Protein AF-A0A7M5X884-F1 (afdb_monomer_lite)

Secondary structure (DSSP, 8-state):
-EEEEE--SSSSGGGGPPEEEEE----TTSTT------HHHHHHHHHH-EETTEEHHHHHHHHHHHHHHH-TT---HHHHHHHHHHHHHHT--SSSPPPHHHHHHH-HHHHHHHHHHHHHHHHHHHHHHHHHHHHHHT--

InterPro domains:
  IPR006840 Glutathione-specific gamma-glutamylcyclotransferase [PF04752] (4-88)
  IPR006840 Glutathione-specific gamma-glutamylcyclotransferase [PTHR12192] (5-90)

Sequence (140 aa):
MKMLPVYSKDSAAFHGKPIPAIIYYATPHNPNYTGDEGEEKIAKIIATSHGVSGHNIEYLFRLVDFMRESLPNESEPHLYTLDSLVRTKVGLCCKTPLSWRLLLQCDDRFRRIVGSGKENVRRTLSSEDEQKKSSMAVCT

Foldseek 3Di:
DDFDFAFDPPCVPPVRGTDTDDDDDDDPPPPPDPPDDDLLVVLVCQLQDAAPVFGSLLVLLQVVVCCCPVPVVDDDPSSLSSNQSNCVVLVHDSVDDDGPVVCCVPPPSSVCSRVVRVVVNVVVVVVVVVVVVVVVVVPD

Radius of gyration: 20.2 Å; chains: 1; bounding box: 63×37×46 Å

Organism: NCBI:txid252671

Structure (mmCIF, N/CA/C/O backbone):
data_AF-A0A7M5X884-F1
#
_entry.id   AF-A0A7M5X884-F1
#
loop_
_atom_site.group_PDB
_atom_site.id
_atom_site.type_symbol
_atom_site.label_atom_id
_atom_site.label_alt_id
_atom_site.label_comp_id
_atom_site.label_asym_id
_atom_site.label_entity_id
_atom_site.label_seq_id
_atom_site.pdbx_PDB_ins_code
_atom_site.Cartn_x
_atom_site.Cartn_y
_atom_site.Cartn_z
_atom_site.occupancy
_atom_site.B_iso_or_equiv
_atom_site.auth_seq_id
_atom_site.auth_comp_id
_atom_site.auth_asym_id
_atom_site.auth_atom_id
_atom_site.pdbx_PDB_model_num
ATOM 1 N N . MET A 1 1 ? -5.645 -6.734 -20.222 1.00 83.81 1 MET A N 1
ATOM 2 C CA . MET A 1 1 ? -4.300 -7.338 -20.290 1.00 83.81 1 MET A CA 1
ATOM 3 C C . MET A 1 1 ? -3.655 -6.925 -21.597 1.00 83.81 1 MET A C 1
ATOM 5 O O . MET A 1 1 ? -4.330 -6.988 -22.619 1.00 83.81 1 MET A O 1
ATOM 9 N N . LYS A 1 2 ? -2.407 -6.458 -21.572 1.00 92.56 2 LYS A N 1
ATOM 10 C CA . LYS A 1 2 ? -1.667 -6.087 -22.786 1.00 92.56 2 LYS A CA 1
ATOM 11 C C . LYS A 1 2 ? -0.207 -6.511 -22.658 1.00 92.56 2 LYS A C 1
ATOM 13 O O . LYS A 1 2 ? 0.345 -6.447 -21.563 1.00 92.56 2 LYS A O 1
ATOM 18 N N . MET A 1 3 ? 0.389 -6.926 -23.774 1.00 96.38 3 MET A N 1
ATOM 19 C CA . MET A 1 3 ? 1.842 -7.051 -23.885 1.00 96.38 3 MET A CA 1
ATOM 20 C C . MET A 1 3 ? 2.440 -5.651 -23.962 1.00 96.38 3 MET A C 1
ATOM 22 O O . MET A 1 3 ? 2.080 -4.895 -24.864 1.00 96.38 3 MET A O 1
ATOM 26 N N . LEU A 1 4 ? 3.323 -5.309 -23.028 1.00 95.75 4 LEU A N 1
ATOM 27 C CA . LEU A 1 4 ? 4.010 -4.021 -22.988 1.00 95.75 4 LEU A CA 1
ATOM 28 C C . LEU A 1 4 ? 5.531 -4.230 -22.895 1.00 95.75 4 LEU A C 1
ATOM 30 O O . LEU A 1 4 ? 5.976 -5.183 -22.249 1.00 95.75 4 LEU A O 1
ATOM 34 N N . PRO A 1 5 ? 6.334 -3.358 -23.528 1.00 95.88 5 PRO A N 1
ATOM 35 C CA . PRO A 1 5 ? 7.776 -3.339 -23.326 1.00 95.88 5 PRO A CA 1
ATOM 36 C C . PRO A 1 5 ? 8.102 -2.749 -21.946 1.00 95.88 5 PRO A C 1
ATOM 38 O O . PRO A 1 5 ? 7.725 -1.616 -21.650 1.00 95.88 5 PRO A O 1
ATOM 41 N N . VAL A 1 6 ? 8.808 -3.504 -21.104 1.00 94.44 6 VAL A N 1
ATOM 42 C CA . VAL A 1 6 ? 9.287 -3.055 -19.789 1.00 94.44 6 VAL A CA 1
ATOM 43 C C . VAL A 1 6 ? 10.775 -2.762 -19.876 1.00 94.44 6 VAL A C 1
ATOM 45 O O . VAL A 1 6 ? 11.556 -3.607 -20.309 1.00 94.44 6 VAL A O 1
ATOM 48 N N . TYR A 1 7 ? 11.169 -1.566 -19.455 1.00 93.25 7 TYR A N 1
ATOM 49 C CA . TYR A 1 7 ? 12.560 -1.131 -19.468 1.00 93.25 7 TYR A CA 1
ATOM 50 C C . TYR A 1 7 ? 13.140 -1.206 -18.060 1.00 93.25 7 TYR A C 1
ATOM 52 O O . TYR A 1 7 ? 12.517 -0.759 -17.096 1.00 93.25 7 TYR A O 1
ATOM 60 N N . SER A 1 8 ? 14.340 -1.772 -17.953 1.00 91.88 8 SER A N 1
ATOM 61 C CA . SER A 1 8 ? 15.122 -1.708 -16.722 1.00 91.88 8 SER A CA 1
ATOM 62 C C . SER A 1 8 ? 15.555 -0.266 -16.457 1.00 91.88 8 SER A C 1
ATOM 64 O O . SER A 1 8 ? 15.899 0.462 -17.388 1.00 91.88 8 SER A O 1
ATOM 66 N N . LYS A 1 9 ? 15.573 0.136 -15.182 1.00 87.50 9 LYS A N 1
ATOM 67 C CA . LYS A 1 9 ? 16.204 1.397 -14.764 1.00 87.50 9 LYS A CA 1
ATOM 68 C C . LYS A 1 9 ? 17.716 1.372 -14.967 1.00 87.50 9 LYS A C 1
ATOM 70 O O . LYS A 1 9 ? 18.309 2.397 -15.283 1.00 87.50 9 LYS A O 1
ATOM 75 N N . ASP A 1 10 ? 18.325 0.203 -14.794 1.00 89.12 10 ASP A N 1
ATOM 76 C CA . ASP A 1 10 ? 19.714 -0.025 -15.163 1.00 89.12 10 ASP A CA 1
ATOM 77 C C . ASP A 1 10 ? 19.797 -0.197 -16.683 1.00 89.12 10 ASP A C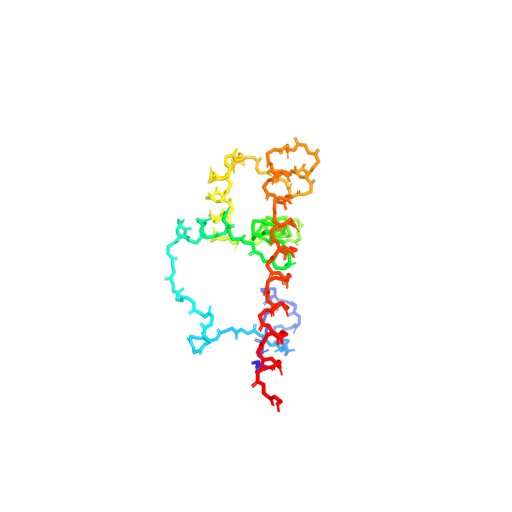 1
ATOM 79 O O . ASP A 1 10 ? 19.331 -1.204 -17.222 1.00 89.12 10 ASP A O 1
ATOM 83 N N . SER A 1 11 ? 20.364 0.799 -17.363 1.00 79.88 11 SER A N 1
ATOM 84 C CA . SER A 1 11 ? 20.530 0.820 -18.818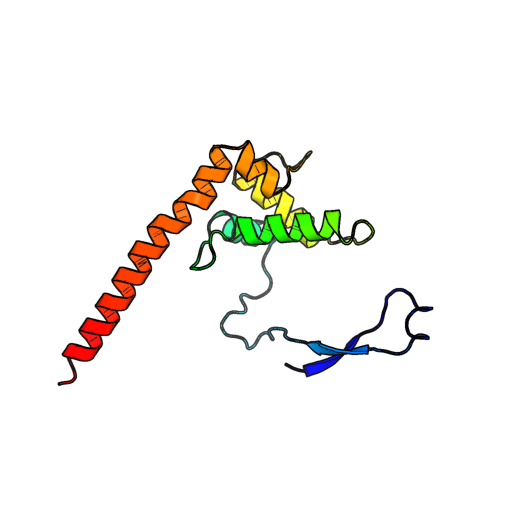 1.00 79.88 11 SER A CA 1
ATOM 85 C C . SER A 1 11 ? 21.600 -0.153 -19.321 1.00 79.88 11 SER A C 1
ATOM 87 O O . SER A 1 11 ? 21.579 -0.511 -20.501 1.00 79.88 11 SER A O 1
ATOM 89 N N . ALA A 1 12 ? 22.507 -0.615 -18.451 1.00 86.62 12 ALA A N 1
ATOM 90 C CA . ALA A 1 12 ? 23.447 -1.683 -18.778 1.00 86.62 12 ALA A CA 1
ATOM 91 C C . ALA A 1 12 ? 22.744 -3.050 -18.793 1.00 86.62 12 ALA A C 1
ATOM 93 O O . ALA A 1 12 ? 23.087 -3.927 -19.594 1.00 86.62 12 ALA A O 1
ATOM 94 N N . ALA A 1 13 ? 21.710 -3.218 -17.964 1.00 85.81 13 ALA A N 1
ATOM 95 C CA . ALA A 1 13 ? 20.892 -4.420 -17.971 1.00 85.81 13 ALA A CA 1
ATOM 96 C C . ALA A 1 13 ? 20.159 -4.581 -19.312 1.00 85.81 13 ALA A C 1
ATOM 98 O O . ALA A 1 13 ? 19.677 -3.624 -19.921 1.00 85.81 13 ALA A O 1
ATOM 99 N N . PHE A 1 14 ? 20.091 -5.825 -19.793 1.00 86.81 14 PHE A N 1
ATOM 100 C C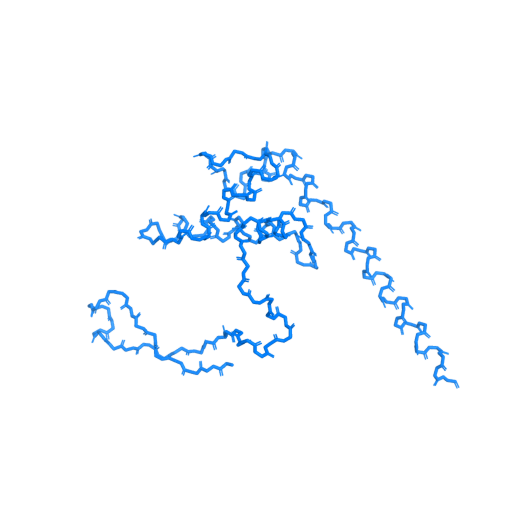A . PHE A 1 14 ? 19.438 -6.196 -21.056 1.00 86.81 14 PHE A CA 1
ATOM 101 C C . PHE A 1 14 ? 19.929 -5.411 -22.286 1.00 86.81 14 PHE A C 1
ATOM 103 O O . PHE A 1 14 ? 19.249 -5.381 -23.310 1.00 86.81 14 PHE A O 1
ATOM 110 N N . HIS A 1 15 ? 21.114 -4.793 -22.214 1.00 90.94 15 HIS A N 1
ATOM 111 C CA . HIS A 1 15 ? 21.692 -3.974 -23.283 1.00 90.94 15 HIS A CA 1
ATOM 112 C C . HIS A 1 15 ? 20.735 -2.843 -23.712 1.00 90.94 15 HIS A C 1
ATOM 114 O O . HIS A 1 15 ? 20.592 -2.559 -24.904 1.00 90.94 15 HIS A O 1
ATOM 120 N N . GLY A 1 16 ? 19.996 -2.274 -22.752 1.00 88.50 16 GLY A N 1
ATOM 121 C CA . GLY A 1 16 ? 18.970 -1.259 -23.000 1.00 88.50 16 GLY A CA 1
ATOM 122 C C . GLY A 1 16 ? 17.740 -1.759 -23.769 1.00 88.50 16 GLY A C 1
ATOM 123 O O . GLY A 1 16 ? 16.886 -0.955 -24.147 1.00 88.50 16 GLY A O 1
ATOM 124 N N . LYS A 1 17 ? 17.619 -3.069 -24.026 1.00 93.94 17 LYS A N 1
ATOM 125 C CA . LYS A 1 17 ? 16.463 -3.645 -24.720 1.00 93.94 17 LYS A CA 1
ATOM 126 C C . LYS A 1 17 ? 15.300 -3.858 -23.747 1.00 93.94 17 LYS A C 1
ATOM 128 O O . LYS A 1 17 ? 15.525 -4.287 -22.614 1.00 93.94 17 LYS A O 1
ATOM 133 N N . PRO A 1 18 ? 14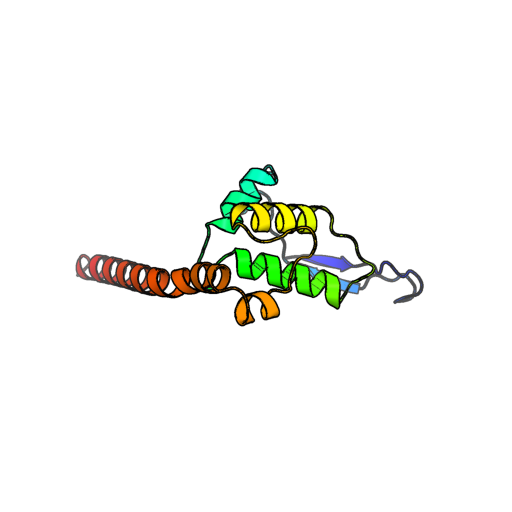.053 -3.614 -24.183 1.00 95.12 18 PRO A N 1
ATOM 134 C CA . PRO A 1 18 ? 12.892 -3.891 -23.357 1.00 95.12 18 PRO A CA 1
ATOM 135 C C . PRO A 1 18 ? 12.659 -5.392 -23.195 1.00 95.12 18 PRO A C 1
ATOM 137 O O . PRO A 1 18 ? 12.888 -6.184 -24.111 1.00 95.12 18 PRO A O 1
ATOM 140 N N . ILE A 1 19 ? 12.102 -5.756 -22.047 1.00 95.19 19 ILE A N 1
ATOM 141 C CA . ILE A 1 19 ? 11.593 -7.091 -21.760 1.00 95.19 19 ILE A CA 1
ATOM 142 C C . ILE A 1 19 ? 10.094 -7.094 -22.084 1.00 95.19 19 ILE A C 1
ATOM 144 O O . ILE A 1 19 ? 9.352 -6.280 -21.527 1.00 95.19 19 ILE A O 1
ATOM 148 N N . PRO A 1 20 ? 9.608 -7.972 -22.975 1.00 95.44 20 PRO A N 1
ATOM 149 C CA . PRO A 1 20 ? 8.180 -8.087 -23.232 1.00 95.44 20 PRO A CA 1
ATOM 150 C C . PRO A 1 20 ? 7.479 -8.700 -22.012 1.00 95.44 20 PRO A C 1
ATOM 152 O O . PRO A 1 20 ? 7.800 -9.817 -21.608 1.00 95.44 20 PRO A O 1
ATOM 155 N N . ALA A 1 21 ? 6.502 -7.992 -21.443 1.00 96.31 21 ALA A N 1
ATOM 156 C CA . ALA A 1 21 ? 5.747 -8.456 -20.282 1.00 96.31 21 ALA A CA 1
ATOM 157 C C . ALA A 1 21 ? 4.235 -8.369 -20.508 1.00 96.31 21 ALA A C 1
ATOM 159 O O . ALA A 1 21 ? 3.727 -7.424 -21.115 1.00 96.31 21 ALA A O 1
ATOM 160 N N . ILE A 1 22 ? 3.506 -9.349 -19.973 1.00 96.75 22 ILE A N 1
ATOM 161 C CA . ILE A 1 22 ? 2.048 -9.298 -19.868 1.00 96.75 22 ILE A CA 1
ATOM 162 C C . ILE A 1 22 ? 1.696 -8.444 -18.650 1.00 96.75 22 ILE A C 1
ATOM 164 O O . ILE A 1 22 ? 1.958 -8.852 -17.521 1.00 96.75 22 ILE A O 1
ATOM 168 N N . ILE A 1 23 ? 1.062 -7.290 -18.865 1.00 95.56 23 ILE A N 1
ATOM 169 C CA . ILE A 1 23 ? 0.648 -6.398 -17.778 1.00 95.56 23 ILE A CA 1
ATOM 170 C C . ILE A 1 23 ? -0.870 -6.438 -17.586 1.00 95.56 23 ILE A C 1
ATOM 172 O O . ILE A 1 23 ? -1.665 -6.292 -18.530 1.00 95.56 23 ILE A O 1
ATOM 176 N N . TYR A 1 24 ? -1.262 -6.607 -16.325 1.00 94.75 24 TYR A N 1
ATOM 177 C CA . TYR A 1 24 ? -2.631 -6.480 -15.845 1.00 94.75 24 TYR A CA 1
ATOM 178 C C . TYR A 1 24 ? -2.769 -5.147 -15.119 1.00 94.75 24 TYR A C 1
ATOM 180 O O . TYR A 1 24 ? -2.114 -4.911 -14.111 1.00 94.75 24 TYR A O 1
ATOM 188 N N . TYR A 1 25 ? -3.619 -4.273 -15.646 1.00 93.25 25 TYR A N 1
ATOM 189 C CA . TYR A 1 25 ? -3.939 -2.991 -15.035 1.00 93.25 25 TYR A CA 1
ATOM 190 C C . TYR A 1 25 ? -5.411 -2.672 -15.292 1.00 93.25 25 TYR A C 1
ATOM 192 O O . TYR 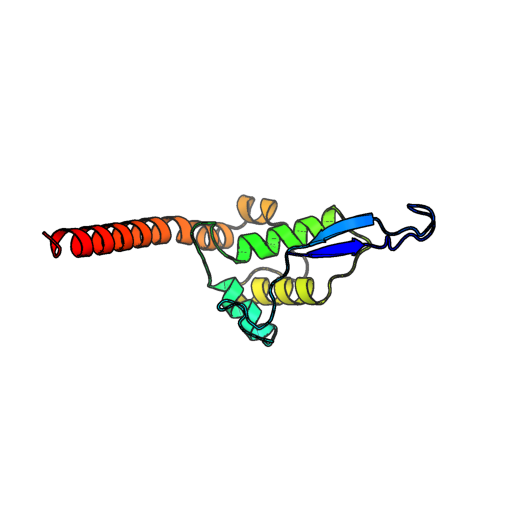A 1 25 ? -5.967 -3.049 -16.332 1.00 93.25 25 TYR A O 1
ATOM 200 N N . ALA A 1 26 ? -6.051 -2.014 -14.330 1.00 91.75 26 ALA A N 1
ATOM 201 C CA . ALA A 1 26 ? -7.420 -1.547 -14.480 1.00 91.75 26 ALA A CA 1
ATOM 202 C C . ALA A 1 26 ? -7.440 -0.244 -15.292 1.00 91.75 26 ALA A C 1
ATOM 204 O O . ALA A 1 26 ? -6.598 0.630 -15.106 1.00 91.75 26 ALA A O 1
ATOM 205 N N . THR A 1 27 ? -8.406 -0.115 -16.200 1.00 92.25 27 THR A N 1
ATOM 206 C CA . THR A 1 27 ? -8.723 1.162 -16.860 1.00 92.25 27 THR A CA 1
ATOM 207 C C . THR A 1 27 ? -9.845 1.873 -16.105 1.00 92.25 27 THR A C 1
ATOM 209 O O . THR A 1 27 ? -10.606 1.175 -15.433 1.00 92.25 27 THR A O 1
ATOM 212 N N . PRO A 1 28 ? -10.072 3.181 -16.323 1.00 94.81 28 PRO A N 1
ATOM 213 C CA . PRO A 1 28 ? -11.215 3.885 -15.735 1.00 94.81 28 PRO A CA 1
ATOM 214 C C . PRO A 1 28 ? -12.599 3.280 -16.039 1.00 94.81 28 PRO A C 1
ATOM 216 O O . PRO A 1 28 ? -13.542 3.515 -15.301 1.00 94.81 28 PRO A O 1
ATOM 219 N N . HIS A 1 29 ? -12.721 2.458 -17.088 1.00 94.31 29 HIS A N 1
ATOM 220 C CA . HIS A 1 29 ? -13.946 1.720 -17.427 1.00 94.31 29 HIS A CA 1
ATOM 221 C C . HIS A 1 29 ? -14.210 0.488 -16.538 1.00 94.31 29 HIS A C 1
ATOM 223 O O . HIS A 1 29 ? -15.225 -0.182 -16.704 1.00 94.31 29 HIS A O 1
ATOM 229 N N . ASN A 1 30 ? -13.284 0.122 -15.645 1.00 94.62 30 ASN A N 1
ATOM 230 C CA . ASN A 1 30 ? -13.492 -0.983 -14.715 1.00 94.62 30 ASN A CA 1
ATOM 231 C C . ASN A 1 30 ? -14.546 -0.561 -13.673 1.00 94.62 30 ASN A C 1
ATOM 233 O O . ASN A 1 30 ? -14.338 0.463 -13.027 1.00 94.62 30 ASN A O 1
ATOM 237 N N . PRO A 1 31 ? -15.627 -1.333 -13.451 1.00 95.75 31 PRO A N 1
ATOM 238 C CA . PRO A 1 31 ? -16.677 -0.968 -12.493 1.00 95.75 31 PRO A CA 1
ATOM 239 C C . PRO A 1 31 ? -16.176 -0.824 -11.047 1.00 95.75 31 PRO A C 1
ATOM 241 O O . PRO A 1 31 ? -16.824 -0.169 -10.240 1.00 95.75 31 PRO A O 1
ATOM 244 N N . ASN A 1 32 ? -15.020 -1.409 -10.721 1.00 93.31 32 ASN A N 1
ATOM 245 C CA . ASN A 1 32 ? -14.383 -1.296 -9.410 1.00 93.31 32 ASN A CA 1
ATOM 246 C C . ASN A 1 32 ? -13.381 -0.134 -9.315 1.00 93.31 32 ASN A C 1
ATOM 248 O O . ASN A 1 32 ? -12.751 0.038 -8.273 1.00 93.31 32 ASN A O 1
ATOM 252 N N . TYR A 1 33 ? -13.165 0.633 -10.388 1.00 93.69 33 TYR A N 1
ATOM 253 C CA . TYR A 1 33 ? -12.304 1.809 -10.335 1.00 93.69 33 TYR A CA 1
ATOM 254 C C . TYR A 1 33 ? -13.043 2.951 -9.636 1.00 93.69 33 TYR A C 1
ATOM 256 O O . TYR A 1 33 ? -14.061 3.437 -10.120 1.00 93.69 33 TYR A O 1
ATOM 264 N N . THR A 1 34 ? -12.521 3.385 -8.493 1.00 92.06 34 THR A N 1
ATOM 265 C CA . THR A 1 34 ? -13.153 4.409 -7.651 1.00 92.06 34 THR A CA 1
ATOM 266 C C . THR A 1 34 ? -12.715 5.834 -7.987 1.00 92.06 34 THR A C 1
ATOM 268 O O . THR A 1 34 ? -13.135 6.762 -7.306 1.00 92.06 34 THR A O 1
ATOM 271 N N . GLY A 1 35 ? -11.887 6.022 -9.020 1.00 91.75 35 GLY A N 1
ATOM 272 C CA . GLY A 1 35 ? -11.303 7.324 -9.339 1.00 91.75 35 GLY A CA 1
ATOM 273 C C . GLY A 1 35 ? -10.140 7.708 -8.426 1.00 91.75 35 GLY A C 1
ATOM 274 O O . GLY A 1 35 ? -9.703 6.925 -7.577 1.00 91.75 35 GLY A O 1
ATOM 275 N N . ASP A 1 36 ? -9.646 8.926 -8.630 1.00 91.12 36 ASP A N 1
ATOM 276 C CA . ASP A 1 36 ? -8.647 9.539 -7.761 1.00 91.12 36 ASP A CA 1
ATOM 277 C C . ASP A 1 36 ? -9.288 9.930 -6.428 1.00 91.12 36 ASP A C 1
ATOM 279 O O . ASP A 1 36 ? -10.375 10.508 -6.376 1.00 91.12 36 ASP A O 1
ATOM 283 N N . GLU A 1 37 ? -8.601 9.624 -5.334 1.00 93.50 37 GLU A N 1
ATOM 284 C CA . GLU A 1 37 ? -9.083 9.876 -3.982 1.00 93.50 37 GLU A CA 1
ATOM 285 C C . GLU A 1 37 ? -7.965 10.465 -3.126 1.00 93.50 37 GLU A C 1
ATOM 287 O O . GLU A 1 37 ? -6.789 10.136 -3.281 1.00 93.50 37 GLU A O 1
ATOM 292 N N . GLY A 1 38 ? -8.331 11.339 -2.189 1.00 96.69 38 GLY A N 1
ATOM 293 C CA . GLY A 1 38 ? -7.366 11.896 -1.246 1.00 96.69 38 GLY A CA 1
ATOM 294 C C . GLY A 1 38 ? -6.802 10.817 -0.317 1.00 96.69 38 GLY A C 1
ATOM 295 O O . GLY A 1 38 ? -7.540 9.953 0.165 1.00 96.69 38 GLY A O 1
ATOM 296 N N . GLU A 1 39 ? -5.510 10.903 -0.002 1.00 97.88 39 GLU A N 1
ATOM 297 C CA . GLU A 1 39 ? -4.785 9.907 0.804 1.00 97.88 39 GLU A CA 1
ATOM 298 C C . GLU A 1 39 ? -5.441 9.648 2.167 1.00 97.88 39 GLU A C 1
ATOM 300 O O . GLU A 1 39 ? -5.511 8.510 2.619 1.00 97.88 39 GLU A O 1
ATOM 305 N N . GLU A 1 40 ? -6.018 10.675 2.796 1.00 98.00 40 GLU A N 1
ATOM 306 C CA . GLU A 1 40 ? -6.770 10.546 4.051 1.00 98.00 40 GLU A CA 1
ATOM 307 C C . GLU A 1 40 ? -8.011 9.653 3.928 1.00 98.00 40 GLU A C 1
ATOM 309 O O . GLU A 1 40 ? -8.313 8.840 4.814 1.00 98.00 40 GLU A O 1
ATOM 314 N N . LYS A 1 41 ? -8.736 9.783 2.813 1.00 97.81 41 LYS A N 1
ATOM 315 C CA . LYS A 1 41 ? -9.926 8.981 2.530 1.00 97.81 41 LYS A CA 1
ATOM 316 C C . LYS A 1 41 ? -9.530 7.553 2.173 1.00 97.81 41 LYS A C 1
ATOM 318 O O . LYS A 1 41 ? -10.114 6.623 2.731 1.00 97.81 41 LYS A O 1
ATOM 323 N N . ILE A 1 42 ? -8.493 7.377 1.352 1.00 98.25 42 ILE A N 1
ATOM 324 C CA . ILE A 1 42 ? -7.917 6.060 1.047 1.00 98.25 42 ILE A CA 1
ATOM 325 C C . ILE A 1 42 ? -7.467 5.370 2.340 1.00 98.25 42 ILE A C 1
ATOM 327 O O . ILE A 1 42 ? -7.865 4.239 2.609 1.00 98.25 42 ILE A O 1
ATOM 331 N N . ALA A 1 43 ? -6.719 6.059 3.203 1.00 98.50 43 ALA A N 1
ATOM 332 C CA . ALA A 1 43 ? -6.253 5.512 4.471 1.00 98.50 43 ALA A CA 1
ATOM 333 C C . ALA A 1 43 ? -7.414 5.111 5.392 1.00 98.50 43 ALA A C 1
ATOM 335 O O . ALA A 1 43 ? -7.349 4.075 6.051 1.00 98.50 43 ALA A O 1
ATOM 336 N N . LYS A 1 44 ? -8.508 5.885 5.429 1.00 98.00 44 LYS A N 1
ATOM 337 C CA . LYS A 1 44 ? -9.716 5.513 6.186 1.00 98.00 44 LYS A CA 1
ATOM 338 C C . LYS A 1 44 ? -10.351 4.231 5.642 1.00 98.00 44 LYS A C 1
ATOM 340 O O . LYS A 1 44 ? -10.732 3.365 6.431 1.00 98.00 44 LYS A O 1
ATOM 345 N N . ILE A 1 45 ? -10.448 4.103 4.319 1.00 97.31 45 ILE A N 1
ATOM 346 C CA . ILE A 1 45 ? -10.965 2.900 3.660 1.00 97.31 45 ILE A CA 1
ATOM 347 C C . ILE A 1 45 ? -10.074 1.703 4.007 1.00 97.31 45 ILE A C 1
ATOM 349 O O . ILE A 1 45 ? -10.579 0.699 4.504 1.00 97.31 45 ILE A O 1
ATOM 353 N N . ILE A 1 46 ? -8.753 1.813 3.847 1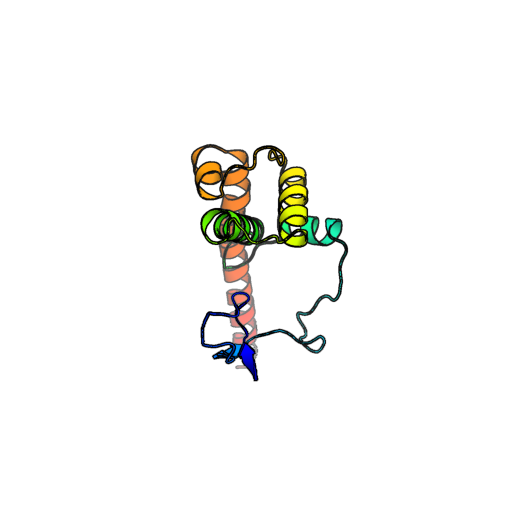.00 97.88 46 ILE A N 1
ATOM 354 C CA . ILE A 1 46 ? -7.807 0.734 4.177 1.00 97.88 46 ILE A CA 1
ATOM 355 C C . ILE A 1 46 ? -7.908 0.332 5.656 1.00 97.88 46 ILE A C 1
ATOM 357 O O . ILE A 1 46 ? -7.970 -0.857 5.970 1.00 97.88 46 ILE A O 1
ATOM 361 N N . ALA A 1 47 ? -7.985 1.309 6.562 1.00 97.31 47 ALA A N 1
ATOM 362 C CA . ALA A 1 47 ? -8.043 1.080 8.005 1.00 97.31 47 ALA A CA 1
ATOM 363 C C . ALA A 1 47 ? -9.318 0.365 8.482 1.00 97.31 47 ALA A C 1
ATOM 365 O O . ALA A 1 47 ? -9.333 -0.134 9.602 1.00 97.31 47 ALA A O 1
ATOM 366 N N . THR A 1 48 ? -10.374 0.303 7.663 1.00 95.75 48 THR A N 1
ATOM 367 C CA . THR A 1 48 ? -11.686 -0.251 8.059 1.00 95.75 48 THR A CA 1
ATOM 368 C C . THR A 1 48 ? -12.190 -1.385 7.163 1.00 95.75 48 THR A C 1
ATOM 370 O O . THR A 1 48 ? -13.084 -2.133 7.559 1.00 95.75 48 THR A O 1
ATOM 373 N N . SER A 1 49 ? -11.625 -1.541 5.965 1.00 95.81 49 SER A N 1
ATOM 374 C CA . SER A 1 49 ? -12.084 -2.531 4.989 1.00 95.81 49 SER A CA 1
ATOM 375 C C . SER A 1 49 ? -11.500 -3.914 5.254 1.00 95.81 49 SER A C 1
ATOM 377 O O . SER A 1 49 ? -10.320 -4.061 5.578 1.00 95.81 49 SER A O 1
ATOM 379 N N . HIS A 1 50 ? -12.313 -4.941 5.027 1.00 94.62 50 HIS A N 1
ATOM 380 C CA . HIS A 1 50 ? -11.913 -6.343 5.055 1.00 94.62 50 HIS A CA 1
ATOM 381 C C . HIS A 1 50 ? -12.694 -7.126 3.998 1.00 94.62 50 HIS A C 1
ATOM 383 O O . HIS A 1 50 ? -13.774 -6.715 3.580 1.00 94.62 50 HIS A O 1
ATOM 389 N N . GLY A 1 51 ? -12.141 -8.256 3.574 1.00 92.56 51 GLY A N 1
ATOM 390 C CA . GLY A 1 51 ? -12.801 -9.179 2.660 1.00 92.56 51 GLY A CA 1
ATOM 391 C C . GLY A 1 51 ? -12.406 -10.618 2.950 1.00 92.56 51 GLY A C 1
ATOM 392 O O . GLY A 1 51 ? -11.794 -10.919 3.976 1.00 92.56 51 GLY A O 1
ATOM 393 N N . VAL A 1 52 ? -12.714 -11.514 2.014 1.00 92.19 52 VAL A N 1
ATOM 394 C CA . VAL A 1 52 ? -12.407 -12.951 2.134 1.00 92.19 52 VAL A CA 1
ATOM 395 C C . VAL A 1 52 ? -10.918 -13.241 2.354 1.00 92.19 52 VAL A C 1
ATOM 397 O O . VAL A 1 52 ? -10.566 -14.234 2.984 1.00 92.19 52 VAL A O 1
ATOM 400 N N . SER A 1 53 ? -10.042 -12.354 1.879 1.00 93.31 53 SER A N 1
ATOM 401 C CA . SER A 1 53 ? -8.587 -12.466 2.021 1.00 93.31 53 SER A CA 1
ATOM 402 C C . SER A 1 53 ? -8.036 -11.894 3.333 1.00 93.31 53 SER A C 1
ATOM 404 O O . SER A 1 53 ? -6.835 -11.998 3.562 1.00 93.31 53 SER A O 1
ATOM 406 N N . GLY A 1 54 ? -8.879 -11.303 4.186 1.00 93.31 54 GLY A N 1
ATOM 407 C CA . GLY A 1 54 ? -8.470 -10.655 5.434 1.00 93.31 54 GLY A CA 1
ATOM 408 C C . GLY A 1 54 ? -8.675 -9.141 5.430 1.00 93.31 54 GLY A C 1
ATOM 409 O O . GLY A 1 54 ? -9.407 -8.587 4.603 1.00 93.31 54 GLY A O 1
ATOM 410 N N . HIS A 1 55 ? -8.060 -8.467 6.399 1.00 95.88 55 HIS A N 1
ATOM 411 C CA . HIS A 1 55 ? -8.189 -7.022 6.568 1.00 95.88 55 HIS A CA 1
ATOM 412 C C . HIS A 1 55 ? -7.286 -6.270 5.571 1.00 95.88 55 HIS A C 1
ATOM 414 O O . HIS A 1 55 ? -6.161 -6.678 5.294 1.00 95.88 55 HIS A O 1
ATOM 420 N N . ASN A 1 56 ? -7.731 -5.130 5.036 1.00 97.31 56 ASN A N 1
ATOM 421 C CA . ASN A 1 56 ? -6.970 -4.412 4.002 1.00 97.31 56 ASN A CA 1
ATOM 422 C C . ASN A 1 56 ? -5.635 -3.829 4.529 1.00 97.31 56 ASN A C 1
ATOM 424 O O . ASN A 1 56 ? -4.652 -3.738 3.799 1.00 97.31 56 ASN A O 1
ATOM 428 N N . ILE A 1 57 ? -5.549 -3.518 5.830 1.00 97.12 57 ILE A N 1
ATOM 429 C CA . ILE A 1 57 ? -4.284 -3.146 6.485 1.00 97.12 57 ILE A CA 1
ATOM 430 C C . ILE A 1 57 ? -3.203 -4.227 6.356 1.00 97.12 57 ILE A C 1
ATOM 432 O O . ILE A 1 57 ? -2.023 -3.891 6.308 1.00 97.12 57 ILE A O 1
ATOM 436 N N . GLU A 1 58 ? -3.582 -5.511 6.280 1.00 96.94 58 GLU A N 1
ATOM 437 C CA . GLU A 1 58 ? -2.612 -6.601 6.129 1.00 96.94 58 GLU A CA 1
ATOM 438 C C . GLU A 1 58 ? -1.919 -6.510 4.773 1.00 96.94 58 GLU A C 1
ATOM 440 O O . GLU A 1 58 ? -0.701 -6.661 4.686 1.00 96.94 58 GLU A O 1
ATOM 445 N N . TYR A 1 59 ? -2.694 -6.216 3.726 1.00 97.88 59 TYR A N 1
ATOM 446 C CA . TYR A 1 59 ? -2.181 -6.015 2.378 1.00 97.88 59 TYR A CA 1
ATOM 447 C C . TYR A 1 59 ? -1.199 -4.841 2.333 1.00 97.88 59 TYR A C 1
ATOM 449 O O . TYR A 1 59 ? -0.063 -5.016 1.892 1.00 97.88 59 TYR A O 1
ATOM 457 N N . LEU A 1 60 ? -1.605 -3.676 2.852 1.00 98.50 60 LEU A N 1
ATOM 458 C CA . LEU A 1 60 ? -0.759 -2.483 2.853 1.00 98.50 60 LEU A CA 1
ATOM 459 C C . LEU A 1 60 ? 0.562 -2.727 3.594 1.00 98.50 60 LEU A C 1
ATOM 461 O O . LEU A 1 60 ? 1.628 -2.456 3.049 1.00 98.50 60 LEU A O 1
ATOM 465 N N . PHE A 1 61 ? 0.515 -3.264 4.817 1.00 98.00 61 PHE A N 1
ATOM 466 C CA . PHE A 1 61 ? 1.725 -3.422 5.630 1.00 98.00 61 PHE A CA 1
ATOM 467 C C . PHE A 1 61 ? 2.677 -4.466 5.049 1.00 98.00 61 PHE A C 1
ATOM 469 O O . PHE A 1 61 ? 3.883 -4.247 5.047 1.00 98.00 61 PHE A O 1
ATOM 476 N N . ARG A 1 62 ? 2.156 -5.561 4.485 1.00 97.94 62 ARG A N 1
ATOM 477 C CA . ARG A 1 62 ? 2.989 -6.556 3.791 1.00 97.94 62 ARG A CA 1
ATOM 478 C C . ARG A 1 62 ? 3.656 -5.985 2.543 1.00 97.94 62 ARG A C 1
ATOM 480 O O . ARG A 1 62 ? 4.800 -6.330 2.268 1.00 97.94 62 ARG A O 1
ATOM 487 N N . LEU A 1 63 ? 2.959 -5.125 1.797 1.00 98.19 63 LEU A N 1
ATOM 488 C CA . LEU A 1 63 ? 3.533 -4.455 0.631 1.00 98.19 63 LEU A CA 1
ATOM 489 C C . LEU A 1 63 ? 4.637 -3.473 1.044 1.00 98.19 63 LEU A C 1
ATOM 491 O O . LEU A 1 63 ? 5.705 -3.466 0.442 1.00 98.19 63 LEU A O 1
ATOM 495 N N . VAL A 1 64 ? 4.407 -2.686 2.096 1.00 98.00 64 VAL A N 1
ATOM 496 C CA . VAL A 1 64 ? 5.406 -1.760 2.652 1.00 98.00 64 VAL A CA 1
ATOM 497 C C . VAL A 1 64 ? 6.648 -2.507 3.138 1.00 98.00 64 VAL A C 1
ATOM 499 O O . VAL A 1 64 ? 7.764 -2.089 2.831 1.00 98.00 64 VAL A O 1
ATOM 502 N N . ASP A 1 65 ? 6.466 -3.611 3.863 1.00 97.56 65 ASP A N 1
ATOM 503 C CA . ASP A 1 65 ? 7.572 -4.457 4.315 1.00 97.56 65 ASP A CA 1
ATOM 504 C C . ASP A 1 65 ? 8.367 -4.995 3.122 1.00 97.56 65 ASP A C 1
ATOM 506 O O . ASP A 1 65 ? 9.585 -4.845 3.079 1.00 97.56 65 ASP A O 1
ATOM 510 N N . PHE A 1 66 ? 7.678 -5.529 2.107 1.00 97.88 66 PHE A N 1
ATOM 511 C CA . PHE A 1 66 ? 8.323 -6.013 0.888 1.00 97.88 66 PHE A CA 1
ATOM 512 C C . PHE A 1 66 ? 9.149 -4.922 0.197 1.00 97.88 66 PHE A C 1
ATOM 514 O O . PHE A 1 66 ? 10.294 -5.177 -0.169 1.00 97.88 66 PHE A O 1
ATOM 521 N N . MET A 1 67 ? 8.604 -3.710 0.046 1.00 97.38 67 MET A N 1
ATOM 522 C CA . MET A 1 67 ? 9.323 -2.591 -0.573 1.00 97.38 67 MET A CA 1
ATOM 523 C C . MET A 1 67 ? 10.589 -2.236 0.212 1.00 97.38 67 MET A C 1
ATOM 525 O O . MET A 1 67 ? 11.658 -2.112 -0.379 1.00 97.38 67 MET A O 1
ATOM 529 N N . ARG A 1 68 ? 10.496 -2.139 1.544 1.00 95.44 68 ARG A N 1
ATOM 530 C CA . ARG A 1 68 ? 11.640 -1.803 2.407 1.00 95.44 68 ARG A CA 1
ATOM 531 C C . ARG A 1 68 ? 12.714 -2.892 2.419 1.00 95.44 68 ARG A C 1
ATOM 533 O O . ARG A 1 68 ? 13.896 -2.568 2.446 1.00 95.44 68 ARG A O 1
ATOM 540 N N . GLU A 1 69 ? 12.316 -4.162 2.415 1.00 96.06 69 GLU A N 1
ATOM 541 C CA . GLU A 1 69 ? 13.235 -5.303 2.503 1.00 96.06 69 GLU A CA 1
ATOM 542 C C . GLU A 1 69 ? 13.861 -5.660 1.150 1.00 96.06 69 GLU A C 1
ATOM 544 O O . GLU A 1 69 ? 15.059 -5.925 1.068 1.00 96.06 69 GLU A O 1
ATOM 549 N N . SER A 1 70 ? 13.059 -5.674 0.083 1.00 96.81 70 SER A N 1
ATOM 550 C CA . SER A 1 70 ? 13.473 -6.189 -1.229 1.00 96.81 70 SER A CA 1
ATOM 551 C C . SER A 1 70 ? 13.954 -5.098 -2.179 1.00 96.81 70 SER A C 1
ATOM 553 O O . SER A 1 70 ? 14.752 -5.377 -3.071 1.00 96.81 70 SER A O 1
ATOM 555 N N . LEU A 1 71 ? 13.473 -3.862 -2.011 1.00 95.25 71 LEU A N 1
ATOM 556 C CA . LEU A 1 71 ? 13.762 -2.733 -2.897 1.00 95.25 71 LEU A CA 1
ATOM 557 C C . LEU A 1 71 ? 14.184 -1.485 -2.091 1.00 95.25 71 LEU A C 1
ATOM 559 O O . LEU A 1 71 ? 13.606 -0.415 -2.270 1.00 95.25 71 LEU A O 1
ATOM 563 N N . PRO A 1 72 ? 15.212 -1.572 -1.222 1.00 94.75 72 PRO A N 1
ATOM 564 C CA . PRO A 1 72 ? 15.555 -0.504 -0.272 1.00 94.75 72 PRO A CA 1
ATOM 565 C C . PRO A 1 72 ? 15.988 0.814 -0.931 1.00 94.75 72 PRO A C 1
ATOM 567 O O . PRO A 1 72 ? 15.923 1.871 -0.308 1.00 94.75 72 PRO A O 1
ATOM 570 N N . ASN A 1 73 ? 16.428 0.757 -2.189 1.00 94.12 73 ASN A N 1
ATOM 571 C CA . ASN A 1 73 ? 16.858 1.926 -2.958 1.00 94.12 73 ASN A CA 1
ATOM 572 C C . ASN A 1 73 ? 15.713 2.568 -3.756 1.00 94.12 73 ASN A C 1
ATOM 574 O O . ASN A 1 73 ? 15.923 3.581 -4.420 1.00 94.12 73 ASN A O 1
ATOM 578 N N . GLU A 1 74 ? 14.519 1.976 -3.724 1.00 93.44 74 GLU A N 1
ATOM 579 C CA . GLU A 1 74 ? 13.351 2.468 -4.439 1.00 93.44 74 GLU A CA 1
ATOM 580 C C . GLU A 1 74 ? 12.440 3.272 -3.513 1.00 93.44 74 GLU A C 1
ATOM 582 O O . GLU A 1 74 ? 12.119 2.870 -2.392 1.00 93.44 74 GLU A O 1
ATOM 587 N N . SER A 1 75 ? 12.012 4.436 -3.999 1.00 91.25 75 SER A N 1
ATOM 588 C CA . SER A 1 75 ? 11.102 5.312 -3.269 1.00 91.25 75 SER A CA 1
ATOM 589 C C . SER A 1 75 ? 9.685 5.162 -3.805 1.00 91.25 75 SER A C 1
ATOM 591 O O . SER A 1 75 ? 9.447 5.313 -5.003 1.00 91.25 75 SER A O 1
ATOM 593 N N . GLU A 1 76 ? 8.744 4.915 -2.899 1.00 95.94 76 GLU A N 1
ATOM 594 C CA . GLU A 1 76 ? 7.308 4.947 -3.169 1.00 95.94 76 GLU A CA 1
ATOM 595 C C . GLU A 1 76 ? 6.663 5.887 -2.127 1.00 95.94 76 GLU A C 1
ATOM 597 O O . GLU A 1 76 ? 6.256 5.451 -1.044 1.00 95.94 76 GLU A O 1
ATOM 602 N N . PRO A 1 77 ? 6.650 7.210 -2.392 1.00 97.06 77 PRO A N 1
ATOM 603 C CA . PRO A 1 77 ? 6.155 8.191 -1.431 1.00 97.06 77 PRO A CA 1
ATOM 604 C C . PRO A 1 77 ? 4.678 8.007 -1.076 1.00 97.06 77 PRO A C 1
ATOM 606 O O . PRO A 1 77 ? 4.310 8.174 0.083 1.00 97.06 77 PRO A O 1
ATOM 609 N N . HIS A 1 78 ? 3.837 7.647 -2.045 1.00 96.88 78 HIS A N 1
ATOM 610 C CA . HIS A 1 78 ? 2.395 7.531 -1.845 1.00 96.88 78 HIS A CA 1
ATOM 611 C C . HIS A 1 78 ? 2.051 6.367 -0.903 1.00 96.88 78 HIS A C 1
ATOM 613 O O . HIS A 1 78 ? 1.314 6.526 0.070 1.00 96.88 78 HIS A O 1
ATOM 619 N N . LEU A 1 79 ? 2.664 5.208 -1.126 1.00 97.88 79 LEU A N 1
ATOM 620 C CA . LEU A 1 79 ? 2.577 4.010 -0.305 1.00 97.88 79 LEU A CA 1
ATOM 621 C C . LEU A 1 79 ? 3.033 4.290 1.129 1.00 97.88 79 LEU A C 1
ATOM 623 O O . LEU A 1 79 ? 2.362 3.872 2.073 1.00 97.88 79 LEU A O 1
ATOM 627 N N . TYR A 1 80 ? 4.144 5.010 1.313 1.00 97.62 80 TYR A N 1
ATOM 628 C CA . TYR A 1 80 ? 4.635 5.361 2.648 1.00 97.62 80 TYR A CA 1
ATOM 629 C C . TYR A 1 80 ? 3.764 6.412 3.349 1.00 97.62 80 TYR A C 1
ATOM 631 O O . TYR A 1 80 ? 3.587 6.336 4.569 1.00 97.62 80 TYR A O 1
ATOM 639 N N . THR A 1 81 ? 3.156 7.340 2.609 1.00 98.25 81 THR A N 1
ATOM 640 C CA . THR A 1 81 ? 2.146 8.246 3.166 1.00 98.25 81 THR A CA 1
ATOM 641 C C . THR A 1 81 ? 0.920 7.469 3.642 1.00 98.25 81 THR A C 1
ATOM 643 O O . THR A 1 81 ? 0.480 7.654 4.780 1.00 98.25 81 THR A O 1
ATOM 646 N N . LEU A 1 82 ? 0.411 6.532 2.835 1.00 98.56 82 LEU A N 1
ATOM 647 C CA . LEU A 1 82 ? -0.699 5.664 3.231 1.00 98.56 82 LEU A CA 1
ATOM 648 C C . LEU A 1 82 ? -0.349 4.791 4.446 1.00 98.56 82 LEU A C 1
ATOM 650 O O . LEU A 1 82 ? -1.169 4.690 5.357 1.00 98.56 82 LEU A O 1
ATOM 654 N N . ASP A 1 83 ? 0.855 4.209 4.509 1.00 98.50 83 ASP A N 1
ATOM 655 C CA . ASP A 1 83 ? 1.352 3.451 5.673 1.00 98.50 83 ASP A CA 1
ATOM 656 C C . ASP A 1 83 ? 1.266 4.290 6.954 1.00 98.50 83 ASP A C 1
ATOM 658 O O . ASP A 1 83 ? 0.678 3.864 7.951 1.00 98.50 83 ASP A O 1
ATOM 662 N N . SER A 1 84 ? 1.790 5.517 6.905 1.00 98.38 84 SER A N 1
ATOM 663 C CA . SER A 1 84 ? 1.778 6.446 8.036 1.00 98.38 84 SER A CA 1
ATOM 664 C C . SER A 1 84 ? 0.353 6.797 8.473 1.00 98.38 84 SER A C 1
ATOM 666 O O . SER A 1 84 ? 0.007 6.632 9.647 1.00 98.38 84 SER A O 1
ATOM 668 N N . LEU A 1 85 ? -0.505 7.200 7.529 1.00 98.56 85 LEU A N 1
ATOM 669 C CA . LEU A 1 85 ? -1.890 7.583 7.809 1.00 98.56 85 LEU A CA 1
ATOM 670 C C . LEU A 1 85 ? -2.701 6.417 8.383 1.00 98.56 85 LEU A C 1
ATOM 672 O O . LEU A 1 85 ? -3.434 6.592 9.359 1.00 98.56 85 LEU A O 1
ATOM 676 N N . VAL A 1 86 ? -2.567 5.215 7.817 1.00 98.38 86 VAL A N 1
ATOM 677 C CA . VAL A 1 86 ? -3.262 4.020 8.313 1.00 98.38 86 VAL A CA 1
ATOM 678 C C . VAL A 1 86 ? -2.786 3.675 9.719 1.00 98.38 86 VAL A C 1
ATOM 680 O O . VAL A 1 86 ? -3.628 3.464 10.593 1.00 98.38 86 VAL A O 1
ATOM 683 N N . ARG A 1 87 ? -1.470 3.691 9.980 1.00 97.75 87 ARG A N 1
ATOM 684 C CA . ARG A 1 87 ? -0.912 3.465 11.325 1.00 97.75 87 ARG A CA 1
ATOM 685 C C . ARG A 1 87 ? -1.475 4.451 12.336 1.00 97.75 87 ARG A C 1
ATOM 687 O O . ARG A 1 87 ? -1.953 4.017 13.381 1.00 97.75 87 ARG A O 1
ATOM 694 N N . THR A 1 88 ? -1.512 5.742 12.014 1.00 97.25 88 THR A N 1
ATOM 695 C CA . THR A 1 88 ? -2.122 6.754 12.884 1.00 97.25 88 THR A CA 1
ATOM 696 C C . THR A 1 88 ? -3.595 6.447 13.159 1.00 97.25 88 THR A C 1
ATOM 698 O O . THR A 1 88 ? -4.013 6.484 14.316 1.00 97.25 88 THR A O 1
ATOM 701 N N . LYS A 1 89 ? -4.376 6.064 12.139 1.00 96.69 89 LYS A N 1
ATOM 702 C CA . LYS A 1 89 ? -5.806 5.737 12.294 1.00 96.69 89 LYS A CA 1
ATOM 703 C C . LYS A 1 89 ? -6.061 4.521 13.183 1.00 96.69 89 LYS A C 1
ATOM 705 O O . LYS A 1 89 ? -7.048 4.514 13.912 1.00 96.69 89 LYS A O 1
ATOM 710 N N . VAL A 1 90 ? -5.183 3.518 13.158 1.00 95.50 90 VAL A N 1
ATOM 711 C CA . VAL A 1 90 ? -5.287 2.341 14.041 1.00 95.50 90 VAL A CA 1
ATOM 712 C C . VAL A 1 90 ? -4.533 2.510 15.372 1.00 95.50 90 VAL A C 1
ATOM 714 O O . VAL A 1 90 ? -4.533 1.619 16.225 1.00 95.50 90 VAL A O 1
ATOM 717 N N . GLY A 1 91 ? -3.925 3.679 15.589 1.00 94.69 91 GLY A N 1
ATOM 718 C CA . GLY A 1 91 ? -3.172 4.030 16.791 1.00 94.69 91 GLY A CA 1
ATOM 719 C C . GLY A 1 91 ? -1.878 3.235 16.973 1.00 94.69 91 GLY A C 1
ATOM 720 O O . GLY A 1 91 ? -1.535 2.882 18.098 1.00 94.69 91 GLY A O 1
ATOM 721 N N . LEU A 1 92 ? -1.186 2.952 15.871 1.00 94.94 92 LEU A N 1
ATOM 722 C CA . LEU A 1 92 ? 0.178 2.430 15.828 1.00 94.94 92 LEU A CA 1
ATOM 723 C C . LEU A 1 92 ? 1.187 3.569 15.609 1.00 94.94 92 LEU A C 1
ATOM 725 O O . LEU A 1 92 ? 0.863 4.613 15.041 1.00 94.94 92 LEU A O 1
ATOM 729 N N . CYS A 1 93 ? 2.439 3.356 16.020 1.00 91.69 93 CYS A N 1
ATOM 730 C CA . CYS A 1 93 ? 3.526 4.300 15.756 1.00 91.69 93 CYS A CA 1
ATOM 731 C C . CYS A 1 93 ? 3.885 4.326 14.259 1.00 91.69 93 CYS A C 1
ATOM 733 O O . CYS A 1 93 ? 4.154 3.280 13.666 1.00 91.69 93 CYS A O 1
ATOM 735 N N . CYS A 1 94 ? 3.944 5.522 13.667 1.00 89.88 94 CYS A N 1
ATOM 736 C CA . CYS A 1 94 ? 4.399 5.738 12.290 1.00 89.88 94 CYS A CA 1
ATOM 737 C C . CYS A 1 94 ? 5.874 6.173 12.176 1.00 89.88 94 CYS A C 1
ATOM 739 O O . CYS A 1 94 ? 6.435 6.102 11.090 1.00 89.88 94 CYS A O 1
ATOM 741 N N . LYS A 1 95 ? 6.523 6.597 13.274 1.00 89.69 95 LYS A N 1
ATOM 742 C CA . LYS A 1 95 ? 7.929 7.060 13.265 1.00 89.69 95 LYS A CA 1
ATOM 743 C C . LYS A 1 95 ? 8.927 5.908 13.157 1.00 89.69 95 LYS A C 1
ATOM 745 O O . LYS A 1 95 ? 9.936 6.014 12.474 1.00 89.69 95 LYS A O 1
ATOM 750 N N . THR A 1 96 ? 8.632 4.819 13.856 1.00 90.25 96 THR A N 1
ATOM 751 C CA . THR A 1 96 ? 9.423 3.585 13.881 1.00 90.25 96 THR A CA 1
ATOM 752 C C . THR A 1 96 ? 8.490 2.412 13.589 1.00 90.25 96 THR A C 1
ATOM 754 O O . THR A 1 96 ? 8.112 1.664 14.495 1.00 90.25 96 THR A O 1
ATOM 757 N N . PRO A 1 97 ? 8.018 2.299 12.336 1.00 91.94 97 PRO A N 1
ATOM 758 C CA . PRO A 1 97 ? 7.019 1.311 11.975 1.00 91.94 97 PRO A CA 1
ATOM 759 C C . PRO A 1 97 ? 7.586 -0.102 12.133 1.00 91.94 97 PRO A C 1
ATOM 761 O O . PRO A 1 97 ? 8.536 -0.482 11.453 1.00 91.94 97 PRO A O 1
ATOM 764 N N . LEU A 1 98 ? 6.975 -0.894 13.016 1.00 95.81 98 LEU A N 1
ATOM 765 C CA . LEU A 1 98 ? 7.222 -2.332 13.070 1.00 95.81 98 LEU A CA 1
ATOM 766 C C . LEU A 1 98 ? 6.678 -3.000 11.803 1.00 95.81 98 LEU A C 1
ATOM 768 O O . LEU A 1 98 ? 5.631 -2.582 11.281 1.00 95.81 98 LEU A O 1
ATOM 772 N N . SER A 1 99 ? 7.373 -4.047 11.355 1.00 96.31 99 SER A N 1
ATOM 773 C CA . SER A 1 99 ? 6.908 -4.895 10.260 1.00 96.31 99 SER A CA 1
ATOM 774 C C . SER A 1 99 ? 5.621 -5.619 10.642 1.00 96.31 99 SER A C 1
ATOM 776 O O . SER A 1 99 ? 5.359 -5.886 11.821 1.00 96.31 99 SER A O 1
ATOM 778 N N . TRP A 1 100 ? 4.825 -5.979 9.640 1.00 95.44 100 TRP A N 1
ATOM 779 C CA . TRP A 1 100 ? 3.622 -6.798 9.761 1.00 95.44 100 TRP A CA 1
ATOM 780 C C . TRP A 1 100 ? 3.845 -8.014 10.671 1.00 95.44 100 TRP A C 1
ATOM 782 O O . TRP A 1 100 ? 3.044 -8.295 11.566 1.00 95.44 100 TRP A O 1
ATOM 792 N N . ARG A 1 101 ? 4.960 -8.731 10.468 1.00 95.00 101 ARG A N 1
ATOM 793 C CA . ARG A 1 101 ? 5.278 -9.945 11.230 1.00 95.00 101 ARG A CA 1
ATOM 794 C C . ARG A 1 101 ? 5.528 -9.646 12.706 1.00 95.00 101 ARG A C 1
ATOM 796 O O . ARG A 1 101 ? 5.049 -10.400 13.548 1.00 95.00 101 ARG A O 1
ATOM 803 N N . LEU A 1 102 ? 6.253 -8.572 13.014 1.00 96.75 102 LEU A N 1
ATOM 804 C CA . LEU A 1 102 ? 6.514 -8.175 14.397 1.00 96.75 102 LEU A CA 1
ATOM 805 C C . LEU A 1 102 ? 5.238 -7.668 15.075 1.00 96.75 102 LEU A C 1
ATOM 807 O O . LEU A 1 102 ? 4.954 -8.084 16.192 1.00 96.75 102 LEU A O 1
ATOM 811 N N . LEU A 1 103 ? 4.414 -6.874 14.384 1.00 96.25 103 LEU A N 1
ATOM 812 C CA . LEU A 1 103 ? 3.121 -6.415 14.908 1.00 96.25 103 LEU A CA 1
ATOM 813 C C . LEU A 1 103 ? 2.217 -7.585 15.321 1.00 96.25 103 LEU A C 1
ATOM 815 O O . LEU A 1 103 ? 1.619 -7.557 16.392 1.00 96.25 103 LEU A O 1
ATOM 819 N N . LEU A 1 104 ? 2.153 -8.650 14.516 1.00 93.81 104 LEU A N 1
ATOM 820 C CA . LEU A 1 104 ? 1.414 -9.861 14.887 1.00 93.81 104 LEU A CA 1
ATOM 821 C C . LEU A 1 104 ? 1.963 -10.553 16.141 1.00 93.81 104 LEU A C 1
ATOM 823 O O . LEU A 1 104 ? 1.209 -11.243 16.820 1.00 93.81 104 LEU A O 1
ATOM 827 N N . GLN A 1 105 ? 3.257 -10.425 16.424 1.00 94.56 105 GLN A N 1
ATOM 828 C CA . GLN A 1 105 ? 3.899 -11.087 17.559 1.00 94.56 105 GLN A CA 1
ATOM 829 C C . GLN A 1 105 ? 3.757 -10.287 18.854 1.00 94.56 105 GLN A C 1
ATOM 831 O O . GLN A 1 105 ? 3.543 -10.890 19.903 1.00 94.56 105 GLN A O 1
ATOM 836 N N . CYS A 1 106 ? 3.874 -8.959 18.796 1.00 92.69 106 CYS A N 1
ATOM 837 C CA . CYS A 1 106 ? 4.006 -8.124 19.992 1.00 92.69 106 CYS A CA 1
ATOM 838 C C . CYS A 1 106 ? 2.916 -7.058 20.187 1.00 92.69 106 CYS A C 1
ATOM 840 O O . CYS A 1 106 ? 2.938 -6.390 21.217 1.00 92.69 106 CYS A O 1
ATOM 842 N N . ASP A 1 107 ? 1.959 -6.899 19.262 1.00 94.94 107 ASP A N 1
ATOM 843 C CA . ASP A 1 107 ? 0.894 -5.893 19.377 1.00 94.94 107 ASP A CA 1
ATOM 844 C C . ASP A 1 107 ? -0.514 -6.524 19.466 1.00 94.94 107 ASP A C 1
ATOM 846 O O . ASP A 1 107 ? -1.120 -6.976 18.489 1.00 94.94 107 ASP A O 1
ATOM 850 N N . ASP A 1 108 ? -1.069 -6.543 20.680 1.00 92.56 108 ASP A N 1
ATOM 851 C CA . ASP A 1 108 ? -2.398 -7.090 20.992 1.00 92.56 108 ASP A CA 1
ATOM 852 C C . ASP A 1 108 ? -3.536 -6.325 20.318 1.00 92.56 108 ASP A C 1
ATOM 854 O O . ASP A 1 108 ? -4.599 -6.884 20.027 1.00 92.56 108 ASP A O 1
ATOM 858 N N . ARG A 1 109 ? -3.355 -5.020 20.099 1.00 90.88 109 ARG A N 1
ATOM 859 C CA . ARG A 1 109 ? -4.348 -4.203 19.405 1.00 90.88 109 ARG A CA 1
ATOM 860 C C . ARG A 1 109 ? -4.392 -4.617 17.943 1.00 90.88 109 ARG A C 1
ATOM 862 O O . ARG A 1 109 ? -5.475 -4.887 17.432 1.00 90.88 109 ARG A O 1
ATOM 869 N N . PHE A 1 110 ? -3.237 -4.726 17.304 1.00 94.06 110 PHE A N 1
ATOM 870 C CA . PHE A 1 110 ? -3.127 -5.139 15.919 1.00 94.06 110 PHE A CA 1
ATOM 871 C C . PHE A 1 110 ? -3.717 -6.527 15.690 1.00 94.06 110 PHE A C 1
ATOM 873 O O . PHE A 1 110 ? -4.557 -6.693 14.805 1.00 94.06 110 PHE A O 1
ATOM 880 N N . ARG A 1 111 ? -3.378 -7.497 16.550 1.00 94.81 111 ARG A N 1
ATOM 881 C CA . ARG A 1 111 ? -3.963 -8.846 16.510 1.00 94.81 111 ARG A CA 1
ATOM 882 C C . ARG A 1 111 ? -5.488 -8.832 16.580 1.00 94.81 111 ARG A C 1
ATOM 884 O O . ARG A 1 111 ? -6.129 -9.587 15.855 1.00 94.81 111 ARG A O 1
ATOM 891 N N . ARG A 1 112 ? -6.083 -7.975 17.416 1.00 92.25 112 ARG A N 1
ATOM 892 C CA . ARG A 1 112 ? -7.546 -7.834 17.489 1.00 92.25 112 ARG A CA 1
ATOM 893 C C . ARG A 1 112 ? -8.137 -7.244 16.214 1.00 92.25 112 ARG A C 1
ATOM 895 O O . ARG A 1 112 ? -9.159 -7.747 15.752 1.00 92.25 112 ARG A O 1
ATOM 902 N N . ILE A 1 113 ? -7.498 -6.230 15.629 1.00 91.06 113 ILE A N 1
ATOM 903 C CA . ILE A 1 113 ? -7.967 -5.605 14.382 1.00 91.06 113 ILE A CA 1
ATOM 904 C C . ILE A 1 113 ? -8.028 -6.647 13.258 1.00 91.06 113 ILE A C 1
ATOM 906 O O . ILE A 1 113 ? -9.081 -6.850 12.657 1.00 91.06 113 ILE A O 1
ATOM 910 N N . VAL A 1 114 ? -6.928 -7.364 13.019 1.00 91.75 114 VAL A N 1
ATOM 911 C CA . VAL A 1 114 ? -6.848 -8.351 11.925 1.00 91.75 114 VAL A CA 1
ATOM 912 C C . VAL A 1 114 ? -7.589 -9.653 12.255 1.00 91.75 114 VAL A C 1
ATOM 914 O O . VAL A 1 114 ? -8.083 -10.341 11.365 1.00 91.75 114 VAL A O 1
ATOM 917 N N . GLY A 1 115 ? -7.730 -9.985 13.543 1.00 83.94 115 GLY A N 1
ATOM 918 C CA . GLY A 1 115 ? -8.479 -11.151 14.014 1.00 83.94 115 GLY A CA 1
ATOM 919 C C . GLY A 1 115 ? -9.994 -11.016 13.839 1.00 83.94 115 GLY A C 1
ATOM 920 O O . GLY A 1 115 ? -10.649 -11.990 13.471 1.00 83.94 115 GLY A O 1
ATOM 921 N N . SER A 1 116 ? -10.540 -9.809 14.019 1.00 68.06 116 SER A N 1
ATOM 922 C CA . SER A 1 116 ? -11.989 -9.545 13.944 1.00 68.06 116 SER A CA 1
ATOM 923 C C . SER A 1 116 ? -12.584 -9.809 12.551 1.00 68.06 116 SER A C 1
ATOM 925 O O . SER A 1 116 ? -13.757 -10.159 12.426 1.00 68.06 116 SER A O 1
ATOM 927 N N . GLY A 1 117 ? -11.776 -9.700 11.490 1.00 58.19 117 GLY A N 1
ATOM 928 C CA . GLY A 1 117 ? -12.224 -9.942 10.114 1.00 58.19 117 GLY A CA 1
ATOM 929 C C . GLY A 1 117 ? -12.621 -11.398 9.838 1.00 58.19 117 GLY A C 1
ATOM 930 O O . GLY A 1 117 ? -13.572 -11.647 9.102 1.00 58.19 117 GLY A O 1
ATOM 931 N N . LYS A 1 118 ? -11.957 -12.380 10.468 1.00 55.12 118 LYS A N 1
ATOM 932 C CA . LYS A 1 118 ? -12.205 -13.814 10.206 1.00 55.12 118 LYS A CA 1
ATOM 933 C C . LYS A 1 118 ? -13.574 -14.292 10.692 1.00 55.12 118 LYS A C 1
ATOM 935 O O . LYS A 1 118 ? -14.127 -15.245 10.145 1.00 55.12 118 LYS A O 1
ATOM 940 N N . GLU A 1 119 ? -14.115 -13.641 11.713 1.00 54.94 119 GLU A N 1
ATOM 941 C CA . GLU A 1 119 ? -15.384 -14.016 12.337 1.00 54.94 119 GLU A CA 1
ATOM 942 C C . GLU A 1 119 ? -16.587 -13.441 11.574 1.00 54.94 119 GLU A C 1
ATOM 944 O O . GLU A 1 119 ? -17.603 -14.116 11.415 1.00 54.94 119 GLU A O 1
ATOM 949 N N . ASN A 1 120 ? -16.443 -12.238 11.008 1.00 51.50 120 ASN A N 1
ATOM 950 C CA . ASN A 1 120 ? -17.491 -11.586 10.218 1.00 51.50 120 ASN A CA 1
ATOM 951 C C . ASN A 1 120 ? -17.618 -12.152 8.795 1.00 51.50 120 ASN A C 1
ATOM 953 O O . ASN A 1 120 ? -18.742 -12.280 8.311 1.00 51.50 120 ASN A O 1
ATOM 957 N N . VAL A 1 121 ? -16.510 -12.561 8.157 1.00 56.22 121 VAL A N 1
ATOM 958 C CA . VAL A 1 121 ? -16.525 -13.209 6.825 1.00 56.22 121 VAL A CA 1
ATOM 959 C C . VAL A 1 121 ? -17.283 -14.540 6.859 1.00 56.22 121 VAL A C 1
ATOM 961 O O . VAL A 1 121 ? -18.059 -14.835 5.956 1.00 56.22 121 VAL A O 1
ATOM 964 N N . ARG A 1 122 ? -17.136 -15.331 7.933 1.00 56.16 122 ARG A N 1
ATOM 965 C CA . ARG A 1 122 ? -17.918 -16.569 8.111 1.00 56.16 122 ARG A CA 1
ATOM 966 C C . ARG A 1 122 ? -19.425 -16.304 8.160 1.00 56.16 122 ARG A C 1
ATOM 968 O O . ARG A 1 122 ? -20.177 -17.085 7.590 1.00 56.16 122 ARG A O 1
ATOM 975 N N . ARG A 1 123 ? -19.856 -15.210 8.802 1.00 55.38 123 ARG A N 1
ATOM 976 C CA . ARG A 1 123 ? -21.280 -14.834 8.883 1.00 55.38 123 ARG A CA 1
ATOM 977 C C . ARG A 1 123 ? -21.835 -14.308 7.556 1.00 55.38 123 ARG A C 1
ATOM 979 O O . ARG A 1 123 ? -22.986 -14.580 7.234 1.00 55.38 123 ARG A O 1
ATOM 986 N N . THR A 1 124 ? -21.032 -13.574 6.787 1.00 56.38 124 THR A N 1
ATOM 987 C CA . THR A 1 124 ? -21.454 -13.041 5.478 1.00 56.38 124 THR A CA 1
ATOM 988 C C . THR A 1 124 ? -21.540 -14.136 4.418 1.00 56.38 124 THR A C 1
ATOM 990 O O . THR A 1 124 ? -22.543 -14.211 3.713 1.00 56.38 124 THR A O 1
ATOM 993 N N . LEU A 1 125 ? -20.570 -15.056 4.381 1.00 57.66 125 LEU A N 1
ATOM 994 C CA . LEU A 1 125 ? -20.630 -16.237 3.511 1.00 57.66 125 LEU A CA 1
ATOM 995 C C . LEU A 1 125 ? -21.863 -17.104 3.817 1.00 57.66 125 LEU A C 1
ATOM 997 O O . LEU A 1 125 ? -22.557 -17.518 2.894 1.00 57.66 125 LEU A O 1
ATOM 1001 N N . SER A 1 126 ? -22.205 -17.303 5.099 1.00 57.75 126 SER A N 1
ATOM 1002 C CA . SER A 1 126 ? -23.427 -18.037 5.456 1.00 57.75 126 SER A CA 1
ATOM 1003 C C . SER A 1 126 ? -24.713 -17.324 5.022 1.00 57.75 126 SER A C 1
ATOM 1005 O O . SER A 1 126 ? -25.659 -17.993 4.620 1.00 57.75 126 SER A O 1
ATOM 1007 N N . SER A 1 127 ? -24.755 -15.986 5.058 1.00 57.03 127 SER A N 1
ATOM 1008 C CA . SER A 1 127 ? -25.935 -15.230 4.614 1.00 57.03 127 SER A CA 1
ATOM 1009 C C . SER A 1 127 ? -26.094 -15.196 3.090 1.00 57.03 127 SER A C 1
ATOM 1011 O O . SER A 1 127 ? -27.215 -15.242 2.593 1.00 57.03 127 SER A O 1
ATOM 1013 N N . GLU A 1 128 ? -24.995 -15.154 2.332 1.00 58.00 128 GLU A N 1
ATOM 1014 C CA . GLU A 1 128 ? -25.042 -15.184 0.864 1.00 58.00 128 GLU A CA 1
ATOM 1015 C C . GLU A 1 128 ? -25.451 -16.569 0.338 1.00 58.00 128 GLU A C 1
ATOM 1017 O O . GLU A 1 128 ? -26.236 -16.659 -0.610 1.00 58.00 128 GLU A O 1
ATOM 1022 N N . ASP A 1 129 ? -25.000 -17.646 0.989 1.00 55.47 129 ASP A N 1
ATOM 1023 C CA . ASP A 1 129 ? -25.403 -19.018 0.659 1.00 55.47 129 ASP A CA 1
ATOM 1024 C C . ASP A 1 129 ? -26.893 -19.284 0.956 1.00 55.47 129 ASP A C 1
ATOM 1026 O O . ASP A 1 129 ? -27.568 -19.959 0.170 1.00 55.47 129 ASP A O 1
ATOM 1030 N N . GLU A 1 130 ? -27.446 -18.723 2.039 1.00 56.84 130 GLU A N 1
ATOM 1031 C CA . GLU A 1 130 ? -28.888 -18.791 2.328 1.00 56.84 130 GLU A CA 1
ATOM 1032 C C . GLU A 1 130 ? -29.723 -17.991 1.320 1.00 56.84 130 GLU A C 1
ATOM 1034 O O . GLU A 1 130 ? -30.736 -18.494 0.821 1.00 56.84 130 GLU A O 1
ATOM 1039 N N . GLN A 1 131 ? -29.272 -16.793 0.939 1.00 55.00 131 GLN A N 1
ATOM 1040 C CA . GLN A 1 131 ? -29.941 -15.972 -0.074 1.00 55.00 131 GLN A CA 1
ATOM 1041 C C . GLN A 1 131 ? -29.975 -16.688 -1.439 1.00 55.00 131 GLN A C 1
ATOM 1043 O O . GLN A 1 131 ? -30.985 -16.659 -2.150 1.00 55.00 131 GLN A O 1
ATOM 1048 N N . LYS A 1 132 ? -28.890 -17.392 -1.790 1.00 56.88 132 LYS A N 1
ATOM 1049 C CA . LYS A 1 132 ? -28.767 -18.157 -3.039 1.00 56.88 132 LYS A CA 1
ATOM 1050 C C . LYS A 1 132 ? -29.597 -19.447 -3.027 1.00 56.88 132 LYS A C 1
ATOM 1052 O O . LYS A 1 132 ? -30.154 -19.806 -4.063 1.00 56.88 132 LYS A O 1
ATOM 1057 N N . LYS A 1 133 ? -29.745 -20.109 -1.870 1.00 58.00 133 LYS A N 1
ATOM 1058 C CA . LYS A 1 133 ? -30.675 -21.243 -1.682 1.00 58.00 133 LYS A CA 1
ATOM 1059 C C . LYS A 1 133 ? -32.138 -20.816 -1.786 1.00 58.00 133 LYS A C 1
ATOM 1061 O O . LYS A 1 133 ? -32.915 -21.498 -2.449 1.00 58.00 133 LYS A O 1
ATOM 1066 N N . SER A 1 134 ? -32.497 -19.683 -1.184 1.00 56.00 134 SER A N 1
ATOM 1067 C CA . SER A 1 134 ? -33.861 -19.144 -1.232 1.00 56.00 134 SER A CA 1
ATOM 1068 C C . SER A 1 134 ? -34.264 -18.753 -2.660 1.00 56.00 134 SER A C 1
ATOM 1070 O O . SER A 1 134 ? -35.334 -19.127 -3.130 1.00 56.00 134 SER A O 1
ATOM 1072 N N . SER A 1 135 ? -33.360 -18.121 -3.419 1.00 53.50 135 SER A N 1
ATOM 1073 C CA . SER A 1 135 ? -33.621 -17.770 -4.823 1.00 53.50 135 SER A CA 1
ATOM 1074 C C . SER A 1 135 ? -33.770 -18.982 -5.757 1.00 53.50 135 SER A C 1
ATOM 1076 O O . SER A 1 135 ? -34.377 -18.848 -6.817 1.00 53.50 135 SER A O 1
ATOM 1078 N N . MET A 1 136 ? -33.222 -20.147 -5.397 1.00 54.44 136 MET A N 1
ATOM 1079 C CA . MET A 1 136 ? -33.323 -21.378 -6.193 1.00 54.44 136 MET A CA 1
ATOM 1080 C C . MET A 1 136 ? -34.594 -22.182 -5.874 1.00 54.44 136 MET A C 1
ATOM 1082 O O . MET A 1 136 ? -35.104 -22.878 -6.745 1.00 54.44 136 MET A O 1
ATOM 1086 N N . ALA A 1 137 ? -35.131 -22.049 -4.657 1.00 53.31 137 ALA A N 1
ATOM 1087 C CA . ALA A 1 137 ? -36.355 -22.723 -4.213 1.00 53.31 137 ALA A CA 1
ATOM 1088 C C . ALA A 1 137 ? -37.655 -22.054 -4.705 1.00 53.31 137 ALA A C 1
ATOM 1090 O O . ALA A 1 137 ? -38.718 -22.658 -4.635 1.00 53.31 137 ALA A O 1
ATOM 1091 N N . VAL A 1 138 ? -37.585 -20.816 -5.205 1.00 53.66 138 VAL A N 1
ATOM 1092 C CA . VAL A 1 138 ? -38.745 -20.070 -5.737 1.00 53.66 138 VAL A CA 1
ATOM 1093 C C . VAL A 1 138 ? -38.969 -20.337 -7.239 1.00 53.66 138 VAL A C 1
ATOM 1095 O O . VAL A 1 138 ? -39.976 -19.916 -7.797 1.00 53.66 138 VAL A O 1
ATOM 1098 N N . CYS A 1 139 ? -38.055 -21.056 -7.904 1.00 45.97 139 CYS A N 1
ATOM 1099 C CA . CYS A 1 139 ? -38.074 -21.276 -9.358 1.00 45.97 139 CYS A CA 1
ATOM 1100 C C . CYS A 1 139 ? -38.449 -22.715 -9.785 1.00 45.97 139 CYS A C 1
ATOM 1102 O O . CYS A 1 139 ? -38.143 -23.117 -10.906 1.00 45.97 139 CYS A O 1
ATOM 1104 N N . THR A 1 140 ? -39.089 -23.494 -8.909 1.00 42.91 140 THR A N 1
ATOM 1105 C CA . THR A 1 140 ? -39.621 -24.849 -9.184 1.00 42.91 140 THR A CA 1
ATOM 1106 C C . THR A 1 140 ? -41.112 -24.895 -8.937 1.00 42.91 140 THR A C 1
ATOM 1108 O O . THR A 1 140 ? -41.825 -25.452 -9.797 1.00 42.91 140 THR A O 1
#

pLDDT: mean 87.49, std 15.42, range [42.91, 98.56]